Protein AF-A0A7X1NYP1-F1 (afdb_monomer_lite)

Organism: NCBI:txid2651870

pLDDT: mean 90.37, std 14.19, range [35.75, 98.5]

Foldseek 3Di:
DVVVLLVVLLVQLQVQLVVCVVVVDDNVVSNVRSLVRSQVVCVVVVQDDPRSVVSSVSNSVSNVCVVVVNPVD

Secondary structure (DSSP, 8-state):
-HHHHHHHHHHHHHHHHHHHHHTT--HHHHHHHHHHHHHHHHHHTT--GGGTHHHHHHHHHHHHHHHTTTT--

Radius of gyration: 11.9 Å; chains: 1; bounding box: 32×17×32 Å

Sequence (73 aa):
MDNMIFASVRQVASTWYYITLTQNRAHDDAVDVGMMQAELYLSDLGLVGDAARPYLEGARKAIASVMQGKLQN

Structure (mmCIF, N/CA/C/O backbone):
data_AF-A0A7X1NYP1-F1
#
_entry.id   AF-A0A7X1NYP1-F1
#
loop_
_atom_site.group_PDB
_atom_site.id
_atom_site.type_symbol
_atom_site.label_atom_id
_atom_site.label_alt_id
_atom_site.label_comp_id
_atom_site.label_asym_id
_atom_site.label_entity_id
_atom_site.label_seq_id
_atom_site.pdbx_PDB_ins_code
_atom_site.Cartn_x
_atom_site.Cartn_y
_atom_site.Cartn_z
_atom_site.occupancy
_atom_site.B_iso_or_equiv
_atom_site.auth_seq_id
_atom_site.auth_comp_id
_atom_site.auth_asym_id
_atom_site.auth_atom_id
_atom_site.pdbx_PDB_model_num
ATOM 1 N N . MET A 1 1 ? 18.511 1.699 -5.324 1.00 65.69 1 MET A N 1
ATOM 2 C CA . MET A 1 1 ? 17.263 2.432 -5.620 1.00 65.69 1 MET A CA 1
ATOM 3 C C . MET A 1 1 ? 16.051 1.586 -5.240 1.00 65.69 1 MET A C 1
ATOM 5 O O . MET A 1 1 ? 15.232 2.056 -4.464 1.00 65.69 1 MET A O 1
ATOM 9 N N . ASP A 1 2 ? 16.013 0.308 -5.629 1.00 78.44 2 ASP A N 1
ATOM 10 C CA . ASP A 1 2 ? 14.898 -0.613 -5.329 1.00 78.44 2 ASP A CA 1
ATOM 11 C C . ASP A 1 2 ? 14.527 -0.745 -3.852 1.00 78.44 2 ASP A C 1
ATOM 13 O O . ASP A 1 2 ? 13.346 -0.726 -3.521 1.00 78.44 2 ASP A O 1
ATOM 17 N N . ASN A 1 3 ? 15.502 -0.793 -2.938 1.00 83.94 3 ASN A N 1
ATOM 18 C CA . ASN A 1 3 ? 15.215 -0.863 -1.498 1.00 83.94 3 ASN A CA 1
ATOM 19 C C . ASN A 1 3 ? 14.375 0.326 -0.996 1.00 83.94 3 ASN A C 1
ATOM 21 O O . ASN A 1 3 ? 13.545 0.154 -0.102 1.00 83.94 3 ASN A O 1
ATOM 25 N N . MET A 1 4 ? 14.554 1.516 -1.583 1.00 92.44 4 MET A N 1
ATOM 26 C CA . MET A 1 4 ? 13.745 2.691 -1.249 1.00 92.44 4 MET A CA 1
ATOM 27 C C . MET A 1 4 ? 12.337 2.601 -1.840 1.00 92.44 4 MET A C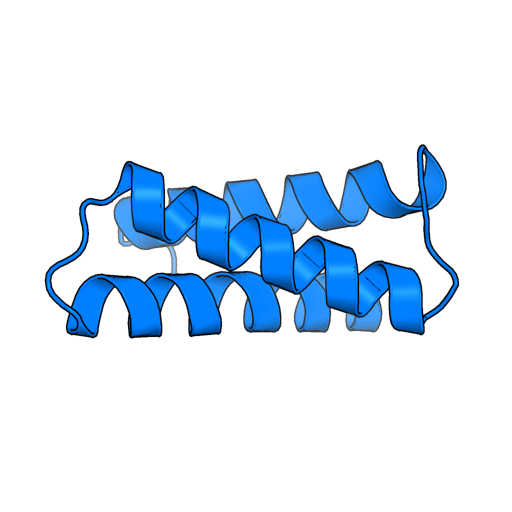 1
ATOM 29 O O . MET A 1 4 ? 11.384 3.012 -1.182 1.00 92.44 4 MET A O 1
ATOM 33 N N . ILE A 1 5 ? 12.184 2.014 -3.030 1.00 94.44 5 ILE A N 1
ATOM 34 C CA . ILE A 1 5 ? 10.870 1.756 -3.636 1.00 94.44 5 ILE A CA 1
ATOM 35 C C . ILE A 1 5 ? 10.107 0.732 -2.783 1.00 94.44 5 ILE A C 1
ATOM 37 O O . ILE A 1 5 ? 8.982 0.980 -2.371 1.00 94.44 5 ILE A O 1
ATOM 41 N N . PHE A 1 6 ? 10.747 -0.362 -2.364 1.00 95.69 6 PHE A N 1
ATOM 42 C CA . PHE A 1 6 ? 10.135 -1.316 -1.431 1.00 95.69 6 PHE A CA 1
ATOM 43 C C . PHE A 1 6 ? 9.705 -0.683 -0.104 1.00 95.69 6 PHE A C 1
ATOM 45 O O . PHE A 1 6 ? 8.669 -1.052 0.450 1.00 95.69 6 PHE A O 1
ATOM 52 N N . ALA A 1 7 ? 10.519 0.204 0.472 1.00 95.00 7 ALA A N 1
ATOM 53 C CA . ALA A 1 7 ? 10.183 0.873 1.728 1.00 95.00 7 ALA A CA 1
ATOM 54 C C . ALA A 1 7 ? 9.007 1.849 1.558 1.00 95.00 7 ALA A C 1
ATOM 56 O O . ALA A 1 7 ? 8.045 1.780 2.320 1.00 95.00 7 ALA A O 1
ATOM 57 N N . SER A 1 8 ? 9.055 2.698 0.530 1.00 96.69 8 SER A N 1
ATOM 58 C CA . SER A 1 8 ? 8.010 3.691 0.246 1.00 96.69 8 SER A CA 1
ATOM 59 C C . SER A 1 8 ? 6.671 3.043 -0.100 1.00 96.69 8 SER A C 1
ATOM 61 O O . SER A 1 8 ? 5.659 3.419 0.478 1.00 96.69 8 SER A O 1
ATOM 63 N N . VAL A 1 9 ? 6.655 2.002 -0.935 1.00 97.69 9 VAL A N 1
ATOM 64 C CA . VAL A 1 9 ? 5.429 1.268 -1.298 1.00 97.69 9 VAL A CA 1
ATOM 65 C C . VAL A 1 9 ? 4.782 0.625 -0.067 1.00 97.69 9 VAL A C 1
ATOM 67 O O . VAL A 1 9 ? 3.570 0.724 0.121 1.00 97.69 9 VAL A O 1
ATOM 70 N N . ARG A 1 10 ? 5.584 0.027 0.830 1.00 96.00 10 ARG A N 1
ATOM 71 C CA . ARG A 1 10 ? 5.088 -0.500 2.116 1.00 96.00 10 ARG A CA 1
ATOM 72 C C . ARG A 1 10 ? 4.490 0.597 2.991 1.00 96.00 10 ARG A C 1
ATOM 74 O O . ARG A 1 10 ? 3.447 0.372 3.605 1.00 96.00 10 ARG A O 1
ATOM 81 N N . GLN A 1 11 ? 5.138 1.757 3.052 1.00 95.62 11 GLN A N 1
ATOM 82 C CA . GLN A 1 11 ? 4.657 2.893 3.830 1.00 95.62 11 GLN A CA 1
ATOM 83 C C . GLN A 1 11 ? 3.341 3.439 3.266 1.00 95.62 11 GLN A C 1
ATOM 85 O O . GLN A 1 11 ? 2.385 3.548 4.025 1.00 95.62 11 GLN A O 1
ATOM 90 N N . VAL A 1 12 ? 3.256 3.695 1.955 1.00 97.62 12 VAL A N 1
ATOM 91 C CA . VAL A 1 12 ? 2.028 4.156 1.279 1.00 97.62 12 VAL A CA 1
ATOM 92 C C . VAL A 1 12 ? 0.871 3.201 1.566 1.00 97.62 12 VAL A C 1
ATOM 94 O O . VAL A 1 12 ? -0.177 3.637 2.046 1.00 97.62 12 VAL A O 1
ATOM 97 N N . ALA A 1 13 ? 1.085 1.898 1.358 1.00 97.62 13 ALA A N 1
ATOM 98 C CA . ALA A 1 13 ? 0.056 0.893 1.595 1.00 97.62 13 ALA A CA 1
ATOM 99 C C . ALA A 1 13 ? -0.412 0.886 3.059 1.00 97.62 13 ALA A C 1
ATOM 101 O O . ALA A 1 13 ? -1.610 0.913 3.338 1.00 97.62 13 ALA A O 1
ATOM 102 N N . SER A 1 14 ? 0.538 0.898 4.000 1.00 95.50 14 SER A N 1
ATOM 103 C CA . SER A 1 14 ? 0.247 0.847 5.437 1.00 95.50 14 SER A CA 1
ATOM 104 C C . SER A 1 14 ? -0.465 2.109 5.922 1.00 95.50 14 SER A C 1
ATOM 106 O O . SER A 1 14 ? -1.406 2.018 6.706 1.00 95.50 14 SER A O 1
ATOM 108 N N . THR A 1 15 ? -0.058 3.287 5.449 1.00 95.69 15 THR A N 1
ATOM 109 C CA . THR A 1 15 ? -0.680 4.563 5.817 1.00 95.69 15 THR A CA 1
ATOM 110 C C . THR A 1 15 ? -2.142 4.598 5.394 1.00 95.69 15 THR A C 1
ATOM 112 O O . THR A 1 15 ? -3.008 4.878 6.221 1.00 95.69 15 THR A O 1
ATOM 115 N N . TRP A 1 16 ? -2.437 4.266 4.138 1.00 97.31 16 TRP A N 1
ATOM 116 C CA . TRP A 1 16 ? -3.810 4.277 3.639 1.00 97.31 16 TRP A CA 1
ATOM 117 C C . TRP A 1 16 ? -4.674 3.174 4.243 1.00 97.31 16 TRP A C 1
ATOM 119 O O . TRP A 1 16 ? -5.842 3.423 4.544 1.00 97.31 16 TRP A O 1
ATOM 129 N N . TYR A 1 17 ? -4.094 2.005 4.515 1.00 96.44 17 TYR A N 1
ATOM 130 C CA . TYR A 1 17 ? -4.734 0.967 5.319 1.00 96.44 17 TYR A CA 1
ATOM 131 C C . TYR A 1 17 ? -5.162 1.506 6.696 1.00 96.44 17 TYR A C 1
ATOM 133 O O . TYR A 1 17 ? -6.338 1.436 7.052 1.00 96.44 17 TYR A O 1
ATOM 141 N N . TYR A 1 18 ? -4.244 2.123 7.448 1.00 94.25 18 TYR A N 1
ATOM 142 C CA . TYR A 1 18 ? -4.549 2.671 8.772 1.00 94.25 18 TYR A CA 1
ATOM 143 C C . TYR A 1 18 ? -5.574 3.804 8.728 1.00 94.25 18 TYR A C 1
ATOM 145 O O . TYR A 1 18 ? -6.511 3.796 9.523 1.00 94.25 18 TYR A O 1
ATOM 153 N N . ILE A 1 19 ? -5.446 4.748 7.791 1.00 95.81 19 ILE A N 1
ATOM 154 C CA . ILE A 1 19 ? -6.433 5.825 7.612 1.00 95.81 19 ILE A CA 1
ATOM 155 C C . ILE A 1 19 ? -7.819 5.226 7.360 1.00 95.81 19 ILE A C 1
ATOM 157 O O . ILE A 1 19 ? -8.796 5.643 7.980 1.00 95.81 19 ILE A O 1
ATOM 161 N N . THR A 1 20 ? -7.909 4.205 6.511 1.00 96.75 20 THR A N 1
ATOM 162 C CA . THR A 1 20 ? -9.185 3.563 6.181 1.00 96.75 20 THR A CA 1
ATOM 163 C C . THR A 1 20 ? -9.809 2.880 7.399 1.00 96.75 20 THR A C 1
ATOM 165 O O . THR A 1 20 ? -11.008 3.025 7.638 1.00 96.75 20 THR A O 1
ATOM 168 N N . LEU A 1 21 ? -9.001 2.232 8.244 1.00 94.31 21 LEU A N 1
ATOM 169 C CA . LEU A 1 21 ? -9.477 1.692 9.520 1.00 94.31 21 LEU A CA 1
ATOM 170 C C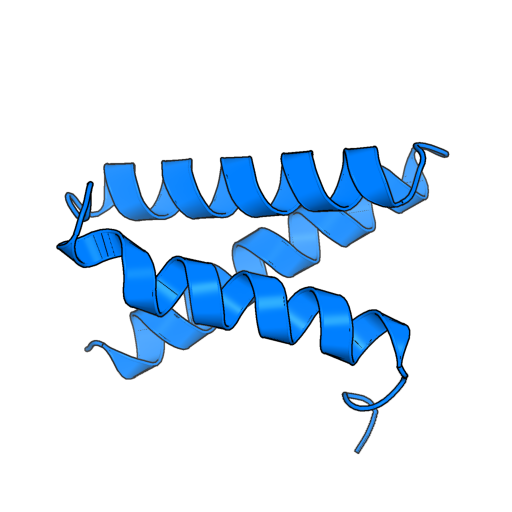 . LEU A 1 21 ? -9.990 2.783 10.470 1.00 94.31 21 LEU A C 1
ATOM 172 O O . LEU A 1 21 ? -11.020 2.591 11.113 1.00 94.31 21 LEU A O 1
ATOM 176 N N . THR A 1 22 ? -9.330 3.948 10.538 1.00 95.56 22 THR A N 1
ATOM 177 C CA . THR A 1 22 ? -9.807 5.066 11.382 1.00 95.56 22 THR A CA 1
ATOM 178 C C . THR A 1 22 ? -11.153 5.639 10.931 1.00 95.56 22 THR A C 1
ATOM 180 O O . THR A 1 22 ? -11.821 6.321 11.703 1.00 95.56 22 THR A O 1
ATOM 183 N N . GLN A 1 23 ? -11.585 5.325 9.708 1.00 96.50 23 GLN A N 1
ATOM 184 C CA . GLN A 1 23 ? -12.894 5.689 9.164 1.00 96.50 23 GLN A CA 1
ATOM 185 C C . GLN A 1 23 ? -13.976 4.626 9.443 1.00 96.50 23 GLN A C 1
ATOM 187 O O . GLN A 1 23 ? -15.034 4.661 8.819 1.00 96.50 23 GLN A O 1
ATOM 192 N N . ASN A 1 24 ? -13.733 3.682 10.363 1.00 93.50 24 ASN A N 1
ATOM 193 C CA . ASN A 1 24 ? -14.631 2.564 10.694 1.00 93.50 24 ASN A CA 1
ATOM 194 C C . ASN A 1 24 ? -14.981 1.662 9.497 1.00 93.50 24 ASN A C 1
ATOM 196 O O . ASN A 1 24 ? -16.045 1.040 9.472 1.00 93.50 24 ASN A O 1
ATOM 200 N N . ARG A 1 25 ? -14.098 1.578 8.496 1.00 95.06 25 ARG A N 1
ATOM 201 C CA . ARG A 1 25 ? -14.262 0.637 7.384 1.00 95.06 25 ARG A CA 1
ATOM 202 C C . ARG A 1 25 ? -13.755 -0.751 7.764 1.00 95.06 25 ARG A C 1
ATOM 204 O O . ARG A 1 25 ? -12.909 -0.899 8.647 1.00 95.06 25 ARG A O 1
ATO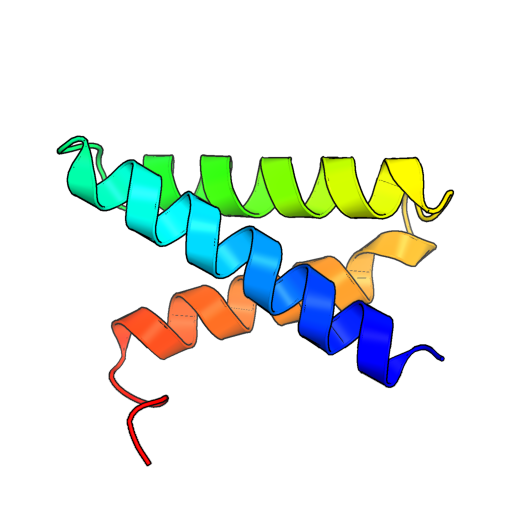M 211 N N . ALA A 1 26 ? -14.302 -1.767 7.100 1.00 94.31 26 ALA A N 1
ATOM 212 C CA . ALA A 1 26 ? -13.913 -3.152 7.318 1.00 94.31 26 ALA A CA 1
ATOM 213 C C . ALA A 1 26 ? -12.426 -3.371 7.000 1.00 94.31 26 ALA A C 1
ATOM 215 O O . ALA A 1 26 ? -11.806 -2.617 6.251 1.00 94.31 26 ALA A O 1
ATOM 216 N N . HIS A 1 27 ? -11.856 -4.430 7.570 1.00 91.75 27 HIS A N 1
ATOM 217 C CA . HIS A 1 27 ? -10.460 -4.777 7.331 1.00 91.75 27 HIS A CA 1
ATOM 218 C C . HIS A 1 27 ? -10.165 -4.997 5.839 1.00 91.75 27 HIS A C 1
ATOM 220 O O . HIS A 1 27 ? -9.220 -4.408 5.322 1.00 91.75 27 HIS A O 1
ATOM 226 N N . ASP A 1 28 ? -10.993 -5.787 5.154 1.00 94.38 28 ASP A N 1
ATOM 227 C CA . ASP A 1 28 ? -10.802 -6.113 3.736 1.00 94.38 28 ASP A CA 1
ATOM 228 C C . ASP A 1 28 ? -10.849 -4.846 2.867 1.00 94.38 28 ASP A C 1
ATOM 230 O O . ASP A 1 28 ? -9.939 -4.596 2.079 1.00 94.38 28 ASP A O 1
ATOM 234 N N . ASP A 1 29 ? -11.817 -3.963 3.133 1.00 96.25 29 ASP A N 1
ATOM 235 C CA . ASP A 1 29 ? -11.904 -2.630 2.530 1.00 96.25 29 ASP A CA 1
ATOM 236 C C . ASP A 1 29 ? -10.623 -1.807 2.734 1.00 96.25 29 ASP A C 1
ATOM 238 O O . ASP A 1 29 ? -10.154 -1.124 1.820 1.00 96.25 29 ASP A O 1
ATOM 242 N N . ALA A 1 30 ? -10.055 -1.834 3.942 1.00 96.12 30 ALA A N 1
ATOM 243 C CA . ALA A 1 30 ? -8.832 -1.107 4.258 1.00 96.12 30 ALA A CA 1
ATOM 244 C C . ALA A 1 30 ? -7.612 -1.679 3.530 1.00 96.12 30 ALA A C 1
ATOM 246 O O . ALA A 1 30 ? -6.741 -0.916 3.101 1.00 96.12 30 ALA A O 1
ATOM 247 N N . VAL A 1 31 ? -7.540 -3.004 3.376 1.00 96.19 31 VAL A N 1
ATOM 248 C CA . VAL A 1 31 ? -6.491 -3.666 2.590 1.00 96.19 31 VAL A CA 1
ATOM 249 C C . VAL A 1 31 ? -6.589 -3.240 1.132 1.00 96.19 31 VAL A C 1
ATOM 251 O O . VAL A 1 31 ? -5.573 -2.851 0.554 1.00 96.19 31 VAL A O 1
ATOM 254 N N . ASP A 1 32 ? -7.788 -3.257 0.556 1.00 97.38 32 ASP A N 1
ATOM 255 C CA . ASP A 1 32 ? -7.997 -2.882 -0.841 1.00 97.38 32 ASP A CA 1
ATOM 256 C C . ASP A 1 32 ? -7.619 -1.420 -1.095 1.00 97.38 32 ASP A C 1
ATOM 258 O O . ASP A 1 32 ? -6.888 -1.132 -2.044 1.00 97.38 32 ASP A O 1
ATOM 262 N N . VAL A 1 33 ? -8.006 -0.499 -0.205 1.00 97.94 33 VAL A N 1
ATOM 263 C CA . VAL A 1 33 ? -7.600 0.912 -0.313 1.00 97.94 33 VAL A CA 1
ATOM 264 C C . VAL A 1 33 ? -6.085 1.073 -0.187 1.00 97.94 33 VAL A C 1
ATOM 266 O O . VAL A 1 33 ? -5.479 1.781 -0.994 1.00 97.94 33 VAL A O 1
ATOM 269 N N . GLY A 1 34 ? -5.453 0.413 0.787 1.00 97.62 34 GLY A N 1
ATOM 270 C CA . GLY A 1 34 ? -3.999 0.457 0.952 1.00 97.62 34 GLY A CA 1
ATOM 271 C C . GLY A 1 34 ? -3.258 -0.043 -0.291 1.00 97.62 34 GLY A C 1
ATOM 272 O O . GLY A 1 34 ? -2.324 0.603 -0.770 1.00 97.62 34 GLY A O 1
ATOM 273 N N . MET A 1 35 ? -3.703 -1.165 -0.856 1.00 98.25 35 MET A N 1
ATOM 274 C CA . MET A 1 35 ? -3.083 -1.760 -2.040 1.00 98.25 35 MET A CA 1
ATOM 275 C C . MET A 1 35 ? -3.325 -0.945 -3.312 1.00 98.25 35 MET A C 1
ATOM 277 O O . MET A 1 35 ? -2.389 -0.765 -4.087 1.00 98.25 35 MET A O 1
ATOM 281 N N . MET A 1 36 ? -4.525 -0.389 -3.492 1.00 98.38 36 MET A N 1
ATOM 282 C CA . MET A 1 36 ? -4.830 0.519 -4.601 1.00 98.38 36 MET A CA 1
ATOM 283 C C . MET A 1 36 ? -3.910 1.746 -4.581 1.00 98.38 36 MET A C 1
ATOM 285 O O . MET A 1 36 ? -3.377 2.150 -5.609 1.00 98.38 36 MET A O 1
ATOM 289 N N . GLN A 1 37 ? -3.674 2.329 -3.405 1.00 98.44 37 GLN A N 1
ATOM 290 C CA . GLN A 1 37 ? -2.802 3.500 -3.272 1.00 98.44 37 GLN A CA 1
ATOM 291 C C . GLN A 1 37 ? -1.331 3.166 -3.544 1.00 98.44 37 GLN A C 1
ATOM 293 O O . GLN A 1 37 ? -0.614 3.959 -4.152 1.00 98.44 37 GLN A O 1
ATOM 298 N N . ALA A 1 38 ? -0.882 1.975 -3.145 1.00 98.19 38 ALA A N 1
ATOM 299 C CA . ALA A 1 38 ? 0.444 1.474 -3.489 1.00 98.19 38 ALA A CA 1
ATOM 300 C C . ALA A 1 38 ? 0.620 1.255 -5.002 1.00 98.19 38 ALA A C 1
ATOM 302 O O . ALA A 1 38 ? 1.690 1.536 -5.540 1.00 98.19 38 ALA A O 1
ATOM 303 N N . GLU A 1 39 ? -0.421 0.780 -5.686 1.00 98.31 39 GLU A N 1
ATOM 304 C CA . GLU A 1 39 ? -0.424 0.603 -7.139 1.00 98.31 39 GLU A CA 1
ATOM 305 C C . GLU A 1 39 ? -0.379 1.944 -7.882 1.00 98.31 39 GLU A C 1
ATOM 307 O O . GLU A 1 39 ? 0.441 2.105 -8.784 1.00 98.31 39 GLU A O 1
ATOM 312 N N . LEU A 1 40 ? -1.173 2.931 -7.453 1.00 98.50 40 LEU A N 1
ATOM 313 C CA . LEU A 1 40 ? -1.127 4.291 -8.006 1.00 98.50 40 LEU A CA 1
ATOM 314 C C . LEU A 1 40 ? 0.262 4.918 -7.842 1.00 98.50 40 LEU A C 1
ATOM 316 O O . LEU A 1 40 ? 0.832 5.416 -8.809 1.00 98.50 40 LEU A O 1
ATOM 320 N N . TYR A 1 41 ? 0.850 4.807 -6.648 1.00 98.19 41 TYR A N 1
ATOM 321 C CA . TYR A 1 41 ? 2.200 5.303 -6.387 1.00 98.19 41 TYR A CA 1
ATOM 322 C C . TYR A 1 41 ? 3.254 4.669 -7.310 1.00 98.19 41 TYR A C 1
ATOM 324 O O . TYR A 1 41 ? 4.131 5.362 -7.820 1.00 98.19 41 TYR A O 1
ATOM 332 N N . LEU A 1 42 ? 3.180 3.356 -7.551 1.00 98.12 42 LEU A N 1
ATOM 333 C CA . LEU A 1 42 ? 4.084 2.675 -8.483 1.00 98.12 42 LEU A CA 1
ATOM 334 C C . LEU A 1 42 ? 3.853 3.114 -9.932 1.00 98.12 42 LEU A C 1
ATOM 336 O O . LEU A 1 42 ? 4.824 3.334 -10.658 1.00 98.12 42 LEU A O 1
ATOM 340 N N . SER A 1 43 ? 2.594 3.302 -10.331 1.00 97.88 43 SER A N 1
ATOM 341 C CA . SER A 1 43 ? 2.242 3.823 -11.652 1.00 97.88 43 SER A CA 1
ATOM 342 C C . SER A 1 43 ? 2.840 5.213 -11.892 1.00 97.88 43 SER A C 1
ATOM 344 O O . SER A 1 43 ? 3.383 5.454 -12.970 1.00 97.88 43 SER A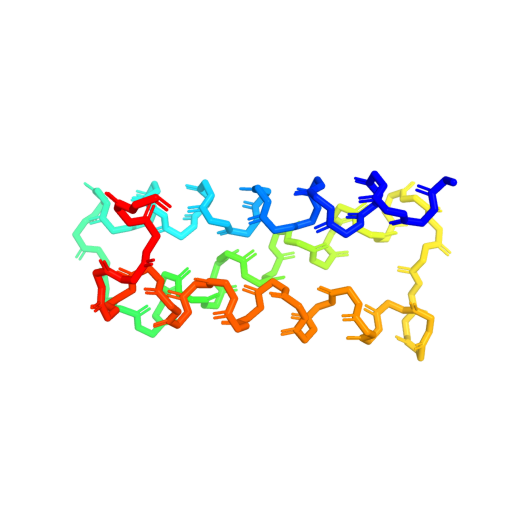 O 1
ATOM 346 N N . ASP A 1 44 ? 2.822 6.098 -10.893 1.00 97.88 44 ASP A N 1
ATOM 347 C CA . ASP A 1 44 ? 3.432 7.436 -10.978 1.00 97.88 44 ASP A CA 1
ATOM 348 C C . ASP A 1 44 ? 4.961 7.381 -11.153 1.00 97.88 44 ASP A C 1
ATOM 350 O O . ASP A 1 44 ? 5.565 8.273 -11.750 1.00 97.88 44 ASP A O 1
ATOM 354 N N . LEU A 1 45 ? 5.597 6.304 -10.680 1.00 95.69 45 LEU A N 1
ATOM 355 C CA . LEU A 1 45 ? 7.018 6.016 -10.902 1.00 95.69 45 LEU A CA 1
ATOM 356 C C . LEU A 1 45 ? 7.293 5.306 -12.241 1.00 95.69 45 LEU A C 1
ATOM 358 O O . LEU A 1 45 ? 8.443 4.975 -12.533 1.00 95.69 45 LEU A O 1
ATOM 362 N N . GLY A 1 46 ? 6.261 5.044 -13.047 1.00 97.31 46 GLY A N 1
ATOM 363 C CA . GLY A 1 46 ? 6.359 4.294 -14.301 1.00 97.31 46 GLY A CA 1
ATOM 364 C C . GLY A 1 46 ? 6.508 2.779 -14.119 1.00 97.31 46 GLY A C 1
ATOM 365 O O . GLY A 1 46 ? 6.837 2.075 -15.074 1.00 97.31 46 GLY A O 1
ATOM 366 N N . LEU A 1 47 ? 6.275 2.259 -12.911 1.00 96.06 47 LEU A N 1
ATOM 367 C CA . LEU A 1 47 ? 6.342 0.834 -12.596 1.00 96.06 47 LEU A CA 1
ATOM 368 C C . LEU A 1 47 ? 4.934 0.237 -12.632 1.00 96.06 47 LEU A C 1
ATOM 370 O O . LEU A 1 47 ? 4.143 0.418 -11.712 1.00 96.06 47 LEU A O 1
ATOM 374 N N . VAL A 1 48 ? 4.630 -0.510 -13.693 1.00 95.75 48 VAL A N 1
ATOM 375 C CA . VAL A 1 48 ? 3.314 -1.131 -13.914 1.00 95.75 48 VAL A CA 1
ATOM 376 C C . VAL A 1 48 ? 3.442 -2.613 -14.271 1.00 95.75 48 VAL A C 1
ATOM 378 O O . VAL A 1 48 ? 4.510 -3.090 -14.663 1.00 95.75 48 VAL A O 1
ATOM 381 N N . GLY A 1 49 ? 2.345 -3.360 -14.132 1.00 94.31 49 GLY A N 1
ATOM 382 C CA . GLY A 1 49 ? 2.279 -4.772 -14.514 1.00 94.31 49 GLY A CA 1
ATOM 383 C C . GLY A 1 49 ? 3.282 -5.648 -13.755 1.00 94.31 49 GLY A C 1
ATOM 384 O O . GLY A 1 49 ? 3.388 -5.580 -12.529 1.00 94.31 49 GLY A O 1
ATOM 385 N N . ASP A 1 50 ? 4.029 -6.480 -14.485 1.00 96.44 50 ASP A N 1
ATOM 386 C CA . ASP A 1 50 ? 4.988 -7.427 -13.899 1.00 96.44 50 ASP A CA 1
ATOM 387 C C . ASP A 1 50 ? 6.096 -6.737 -13.088 1.00 96.44 50 ASP A C 1
ATOM 389 O O . ASP A 1 50 ? 6.545 -7.284 -12.081 1.00 96.44 50 ASP A O 1
ATOM 393 N N . ALA A 1 51 ? 6.495 -5.519 -13.473 1.00 95.19 51 ALA A N 1
ATOM 394 C CA . ALA A 1 51 ? 7.517 -4.753 -12.761 1.00 95.19 51 ALA A CA 1
ATOM 395 C C . ALA A 1 51 ? 7.036 -4.270 -11.380 1.00 95.19 51 ALA A C 1
ATOM 397 O O . ALA A 1 51 ? 7.832 -4.171 -10.450 1.00 95.19 51 ALA A O 1
ATOM 398 N N . ALA A 1 52 ? 5.734 -4.006 -11.221 1.00 97.12 52 ALA A N 1
ATOM 399 C CA . ALA A 1 52 ? 5.140 -3.559 -9.959 1.00 97.12 52 ALA A CA 1
ATOM 400 C C . ALA A 1 52 ? 4.916 -4.710 -8.960 1.00 97.12 52 ALA A C 1
ATOM 402 O O . ALA A 1 52 ? 4.945 -4.506 -7.742 1.00 97.12 52 ALA A O 1
ATOM 403 N N . ARG A 1 53 ? 4.711 -5.932 -9.472 1.00 97.12 53 ARG A N 1
ATOM 4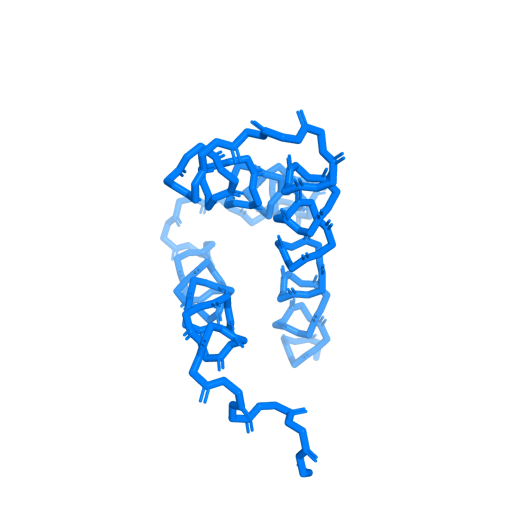04 C CA . ARG A 1 53 ? 4.326 -7.123 -8.697 1.00 97.12 53 ARG A CA 1
ATOM 405 C C . ARG A 1 53 ? 5.162 -7.368 -7.431 1.00 97.12 53 ARG A C 1
ATOM 407 O O . ARG A 1 53 ? 4.551 -7.492 -6.368 1.00 97.12 53 ARG A O 1
ATOM 414 N N . PRO A 1 54 ? 6.510 -7.402 -7.467 1.00 97.25 54 PRO A N 1
ATOM 415 C CA . PRO A 1 54 ? 7.289 -7.694 -6.263 1.00 97.25 54 PRO A CA 1
ATOM 416 C C . PRO A 1 54 ? 7.096 -6.640 -5.161 1.00 97.25 54 PRO A C 1
ATOM 418 O O . PRO A 1 54 ? 7.026 -6.985 -3.979 1.00 97.25 54 PRO A O 1
ATOM 421 N N . TYR A 1 55 ? 6.948 -5.363 -5.525 1.00 97.75 55 TYR A N 1
ATOM 422 C CA . TYR A 1 55 ? 6.719 -4.284 -4.563 1.00 97.75 55 TYR A CA 1
ATOM 423 C C . TYR A 1 55 ? 5.332 -4.390 -3.914 1.00 97.75 55 TYR A C 1
ATOM 425 O O . TYR A 1 55 ? 5.212 -4.256 -2.692 1.00 97.75 55 TYR A O 1
ATOM 433 N N . LEU A 1 56 ? 4.302 -4.699 -4.710 1.00 97.81 56 LEU A N 1
ATOM 434 C CA . LEU A 1 56 ? 2.930 -4.901 -4.230 1.00 97.81 56 LEU A CA 1
ATOM 435 C C . LEU A 1 56 ? 2.818 -6.118 -3.300 1.00 97.81 56 LEU A C 1
ATOM 437 O O . LEU A 1 56 ? 2.168 -6.045 -2.256 1.00 97.81 56 LEU A O 1
ATOM 441 N N . GLU A 1 57 ? 3.495 -7.224 -3.611 1.00 97.06 57 GLU A N 1
ATOM 442 C CA . GLU A 1 57 ? 3.560 -8.385 -2.713 1.00 97.06 57 GLU A CA 1
ATOM 443 C C . GLU A 1 57 ? 4.226 -8.040 -1.375 1.00 97.06 57 GLU A C 1
ATOM 445 O O . GLU A 1 57 ? 3.755 -8.456 -0.311 1.00 97.06 57 GLU A O 1
ATOM 450 N N . GLY A 1 58 ? 5.306 -7.252 -1.416 1.00 95.31 58 GLY A N 1
ATOM 451 C CA . GLY A 1 58 ? 5.979 -6.745 -0.222 1.00 95.31 58 GLY A CA 1
ATOM 452 C C . GLY A 1 58 ? 5.068 -5.871 0.645 1.00 95.31 58 GLY A C 1
ATOM 453 O O . GLY A 1 58 ? 5.026 -6.053 1.864 1.00 95.31 58 GLY A O 1
ATOM 454 N N . ALA A 1 59 ? 4.302 -4.965 0.029 1.00 96.75 59 ALA A N 1
ATOM 455 C CA . ALA A 1 59 ? 3.298 -4.148 0.715 1.00 96.75 59 ALA A CA 1
ATOM 456 C C . ALA A 1 59 ? 2.187 -4.985 1.353 1.00 96.75 59 ALA A C 1
ATOM 458 O O . ALA A 1 59 ? 1.903 -4.816 2.541 1.00 96.75 59 ALA A O 1
ATOM 459 N N . ARG A 1 60 ? 1.620 -5.945 0.615 1.00 96.00 60 ARG A N 1
ATOM 460 C CA . ARG A 1 60 ? 0.560 -6.818 1.137 1.00 96.00 60 ARG A CA 1
ATOM 461 C C . ARG A 1 60 ? 1.037 -7.627 2.346 1.00 96.00 60 ARG A C 1
ATOM 463 O O . ARG A 1 60 ? 0.338 -7.703 3.355 1.00 96.00 60 ARG A O 1
ATOM 470 N N . LYS A 1 61 ? 2.253 -8.183 2.283 1.00 94.25 61 LYS A N 1
ATOM 471 C CA . LYS A 1 61 ? 2.876 -8.894 3.416 1.00 94.25 61 LYS A CA 1
ATOM 472 C C . LYS A 1 61 ? 3.116 -7.977 4.617 1.00 94.25 61 LYS A C 1
ATOM 474 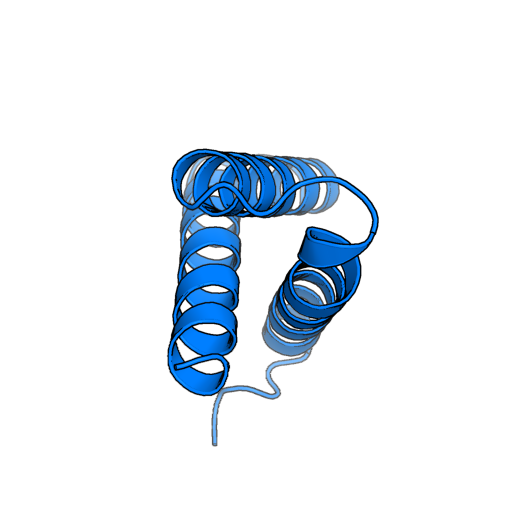O O . LYS A 1 61 ? 2.939 -8.419 5.753 1.00 94.25 61 LYS A O 1
ATOM 479 N N . ALA A 1 62 ? 3.503 -6.721 4.391 1.00 90.81 62 ALA A N 1
ATOM 480 C CA . ALA A 1 62 ? 3.697 -5.755 5.469 1.00 90.81 62 ALA A CA 1
ATOM 481 C C . ALA A 1 62 ? 2.378 -5.462 6.201 1.00 90.81 62 ALA A C 1
ATOM 483 O O . ALA A 1 62 ? 2.342 -5.589 7.423 1.00 90.81 62 ALA A O 1
ATOM 484 N N . ILE A 1 63 ? 1.285 -5.196 5.474 1.00 91.69 63 ILE A N 1
ATOM 485 C CA . ILE A 1 63 ? -0.050 -4.986 6.067 1.00 91.69 63 ILE A CA 1
ATOM 486 C C . ILE A 1 63 ? -0.499 -6.219 6.867 1.00 91.69 63 ILE A C 1
ATOM 488 O O . ILE A 1 63 ? -0.915 -6.099 8.019 1.00 91.69 63 ILE A O 1
ATOM 492 N N . ALA A 1 64 ? -0.333 -7.422 6.313 1.00 86.75 64 ALA A N 1
ATOM 493 C CA . ALA A 1 64 ? -0.652 -8.658 7.029 1.00 86.75 64 ALA A CA 1
ATOM 494 C C . ALA A 1 64 ? 0.199 -8.848 8.303 1.00 86.75 64 ALA A C 1
ATOM 496 O O . ALA A 1 64 ? -0.272 -9.389 9.302 1.00 86.75 64 ALA A O 1
ATOM 497 N N . SER A 1 65 ? 1.453 -8.385 8.298 1.00 81.62 65 SER A N 1
ATOM 498 C CA . SER A 1 65 ? 2.348 -8.478 9.462 1.00 81.62 65 SER A CA 1
ATOM 499 C C . SER A 1 65 ? 1.999 -7.462 10.548 1.00 81.62 65 SER A C 1
ATOM 501 O O . SER A 1 65 ? 2.143 -7.771 11.734 1.00 81.62 65 SER A O 1
ATOM 503 N N . VAL A 1 66 ? 1.494 -6.286 10.158 1.00 70.56 66 VAL A N 1
ATOM 504 C CA . VAL A 1 66 ? 0.932 -5.290 11.079 1.00 70.56 66 VAL A CA 1
ATOM 505 C C . VAL A 1 66 ? -0.225 -5.895 11.879 1.00 70.56 66 VAL A C 1
ATOM 507 O O . VAL A 1 66 ? -0.256 -5.749 13.099 1.00 70.56 66 VAL A O 1
ATOM 510 N N . MET A 1 67 ? -1.124 -6.647 11.233 1.00 65.06 67 MET A N 1
ATOM 511 C CA . MET A 1 67 ? -2.225 -7.331 11.932 1.00 65.06 67 MET A CA 1
ATOM 512 C C . MET A 1 67 ? -1.747 -8.330 12.986 1.00 65.06 67 MET A C 1
ATOM 514 O O . MET A 1 67 ? -2.415 -8.540 13.992 1.00 65.06 67 MET A O 1
ATOM 518 N N . GLN A 1 68 ? -0.600 -8.968 12.750 1.00 59.59 68 GLN A N 1
ATOM 519 C CA . GLN A 1 68 ? -0.046 -9.978 13.650 1.00 59.59 68 GLN A CA 1
ATOM 520 C C . GLN A 1 68 ? 0.777 -9.367 14.797 1.00 59.59 68 GLN A C 1
ATOM 522 O O . GLN A 1 68 ? 1.402 -10.115 15.545 1.00 59.59 68 GLN A O 1
ATOM 527 N N . GLY A 1 69 ? 0.838 -8.032 14.918 1.00 58.12 69 GLY A N 1
ATOM 528 C CA . GLY A 1 69 ? 1.646 -7.347 15.936 1.00 58.12 69 GLY A CA 1
ATOM 529 C C . GLY A 1 69 ? 3.159 -7.539 15.762 1.00 58.12 69 GLY A C 1
ATOM 530 O O . GLY A 1 69 ? 3.931 -7.235 16.664 1.00 58.12 69 GLY A O 1
ATOM 531 N N . LYS A 1 70 ? 3.612 -8.044 14.606 1.00 53.16 70 LYS A N 1
ATOM 532 C CA . LYS A 1 70 ? 5.016 -8.445 14.391 1.00 53.16 70 LYS A CA 1
ATOM 533 C C . LYS A 1 70 ? 5.966 -7.287 14.088 1.00 53.16 70 LYS A C 1
ATOM 535 O O . LYS A 1 70 ? 7.172 -7.488 14.105 1.00 53.16 70 LYS A O 1
ATOM 540 N N . LEU A 1 71 ? 5.442 -6.094 13.815 1.00 49.62 71 LEU A N 1
ATOM 541 C CA . LEU A 1 71 ? 6.228 -4.887 13.521 1.00 49.62 71 LEU A CA 1
ATOM 542 C C . LEU A 1 71 ? 6.517 -4.023 14.765 1.00 49.62 71 LEU A C 1
ATOM 544 O O . LEU A 1 71 ? 6.936 -2.881 14.622 1.00 49.62 71 LEU A O 1
ATOM 548 N N . GLN A 1 72 ? 6.296 -4.551 15.976 1.00 39.66 72 GLN A N 1
ATOM 549 C CA . GLN A 1 72 ? 6.558 -3.850 17.243 1.00 39.66 72 GLN A CA 1
ATOM 550 C C . GLN A 1 72 ? 7.943 -4.122 17.871 1.00 39.66 72 GLN A C 1
ATOM 552 O O . GLN A 1 72 ? 8.139 -3.744 19.021 1.00 39.66 72 GLN A O 1
ATOM 557 N N . ASN A 1 73 ? 8.902 -4.726 17.156 1.00 35.75 73 ASN A N 1
ATOM 558 C CA . ASN A 1 73 ? 10.271 -4.941 17.657 1.00 35.75 73 ASN A CA 1
ATOM 559 C C . ASN A 1 73 ? 11.330 -4.420 16.687 1.00 35.75 73 ASN A C 1
ATOM 561 O O . ASN A 1 73 ? 11.278 -4.832 15.505 1.00 35.75 73 ASN A O 1
#